Protein AF-A0A2M7DWK9-F1 (afdb_monomer_lite)

Sequence (84 aa):
IMLGIGRVIGETMAVMMITGNAAVIPHSFLQPVRTLTATIAAEMGESIRGSNHYYALFAVGIILFIITFIINFIADVFLHRIKK

Secondary structure (DSSP, 8-state):
-HHHHHHHHHHHHHHHHHHBT--S--SSTTS-B--HHHHHHHHTTTSPTTSHHHHHHHHHHHHHHHHHHHHHHHHHHHHHHHT-

Structure (mmCIF, N/CA/C/O backbone):
data_AF-A0A2M7DWK9-F1
#
_entry.id   AF-A0A2M7DWK9-F1
#
loop_
_atom_site.group_PDB
_atom_site.id
_atom_site.type_symbol
_atom_site.label_atom_id
_atom_site.label_alt_id
_atom_site.label_comp_id
_atom_site.label_asym_id
_atom_site.label_entity_id
_atom_site.label_seq_id
_atom_site.pdbx_PDB_ins_code
_atom_site.Cartn_x
_atom_site.Cartn_y
_atom_site.Cartn_z
_atom_site.occupancy
_atom_site.B_iso_or_equiv
_atom_site.auth_seq_id
_atom_site.auth_comp_id
_atom_site.auth_asym_id
_atom_site.auth_atom_id
_atom_site.pdbx_PDB_model_num
ATOM 1 N N . ILE A 1 1 ? -10.648 15.770 13.283 1.00 57.38 1 ILE A N 1
ATOM 2 C CA . ILE A 1 1 ? -10.778 14.903 12.083 1.00 57.38 1 ILE A CA 1
ATOM 3 C C . ILE A 1 1 ? -9.548 15.036 11.173 1.00 57.38 1 ILE A C 1
ATOM 5 O O . ILE A 1 1 ? -8.895 14.028 10.948 1.00 57.38 1 ILE A O 1
ATOM 9 N N . MET A 1 2 ? -9.128 16.248 10.770 1.00 55.56 2 MET A N 1
ATOM 10 C CA . MET A 1 2 ? -7.895 16.438 9.971 1.00 55.56 2 MET A CA 1
ATOM 11 C C . MET A 1 2 ? -6.591 15.952 10.641 1.00 55.56 2 MET A C 1
ATOM 13 O O . MET A 1 2 ? -5.774 15.327 9.974 1.00 55.56 2 MET A O 1
ATOM 17 N N . LEU A 1 3 ? -6.414 16.150 11.956 1.00 63.75 3 LEU A N 1
ATOM 18 C CA . LEU A 1 3 ? -5.214 15.679 12.678 1.00 63.75 3 LEU A CA 1
ATOM 19 C C . LEU A 1 3 ? -5.073 14.144 12.732 1.00 63.75 3 LEU A C 1
ATOM 21 O O . LEU A 1 3 ? -3.959 13.632 12.727 1.00 63.75 3 LEU A O 1
ATOM 25 N N . GLY A 1 4 ? -6.186 13.401 12.756 1.00 64.88 4 GLY A N 1
ATOM 26 C CA . GLY A 1 4 ? -6.159 11.933 12.774 1.00 64.88 4 GLY A CA 1
ATOM 27 C C . GLY A 1 4 ? -5.787 11.337 11.415 1.00 64.88 4 GLY A C 1
ATOM 28 O O . GLY A 1 4 ? -4.978 10.417 11.348 1.00 64.88 4 GLY A O 1
ATOM 29 N N . ILE A 1 5 ? -6.312 11.918 10.329 1.00 62.69 5 ILE A N 1
ATOM 30 C CA . ILE A 1 5 ? -6.006 11.500 8.952 1.00 62.69 5 ILE A CA 1
ATOM 31 C C . ILE A 1 5 ? -4.519 11.717 8.642 1.00 62.69 5 ILE A C 1
ATOM 33 O O . ILE A 1 5 ? -3.869 10.817 8.119 1.00 62.69 5 ILE A O 1
ATOM 37 N N . GLY A 1 6 ? -3.951 12.861 9.041 1.00 58.28 6 GLY A N 1
ATOM 38 C CA . GLY A 1 6 ? -2.521 13.138 8.861 1.00 58.28 6 GLY A CA 1
ATOM 39 C C . GLY A 1 6 ? -1.603 12.145 9.584 1.00 58.28 6 GLY A C 1
ATOM 40 O O . GLY A 1 6 ? -0.568 11.772 9.040 1.00 58.28 6 GLY A O 1
ATOM 41 N N . ARG A 1 7 ? -1.994 11.650 10.768 1.00 72.12 7 ARG A N 1
ATOM 42 C CA . ARG A 1 7 ? -1.231 10.628 11.505 1.00 72.12 7 ARG A CA 1
ATOM 43 C C . ARG A 1 7 ? -1.269 9.266 10.809 1.00 72.12 7 ARG A C 1
ATOM 45 O O . ARG A 1 7 ? -0.227 8.638 10.677 1.00 72.12 7 ARG A O 1
ATOM 52 N N . VAL A 1 8 ? -2.438 8.846 10.322 1.00 57.53 8 VAL A N 1
ATOM 53 C CA . VAL A 1 8 ? -2.599 7.581 9.578 1.00 57.53 8 VAL A CA 1
ATOM 54 C C . VAL A 1 8 ? -1.825 7.614 8.251 1.00 57.53 8 VAL A C 1
ATOM 56 O O . VAL A 1 8 ? -1.190 6.628 7.872 1.00 57.53 8 VAL A O 1
ATOM 59 N N . ILE A 1 9 ? -1.810 8.763 7.564 1.00 60.75 9 ILE A N 1
ATOM 60 C CA . ILE A 1 9 ? -0.995 8.971 6.355 1.00 60.75 9 ILE A CA 1
ATOM 61 C C . ILE A 1 9 ? 0.504 8.968 6.696 1.00 60.75 9 ILE A C 1
ATOM 63 O O . ILE A 1 9 ? 1.294 8.340 5.997 1.00 60.75 9 ILE A O 1
ATOM 67 N N . GLY A 1 10 ? 0.904 9.625 7.788 1.00 53.66 10 GLY A N 1
ATOM 68 C CA . GLY A 1 10 ? 2.294 9.638 8.249 1.00 53.66 10 GLY A CA 1
ATOM 69 C C . GLY A 1 10 ? 2.812 8.246 8.617 1.00 53.66 10 GLY A C 1
ATOM 70 O O . GLY A 1 10 ? 3.934 7.901 8.265 1.00 53.66 10 GLY A O 1
ATOM 71 N N . GLU A 1 11 ? 1.984 7.418 9.255 1.00 70.50 11 GLU A N 1
ATOM 72 C CA . GLU A 1 11 ? 2.325 6.040 9.625 1.00 70.50 11 GLU A CA 1
ATOM 73 C C . GLU A 1 11 ? 2.450 5.132 8.386 1.00 70.50 11 GLU A C 1
ATOM 75 O O . GLU A 1 11 ? 3.390 4.347 8.284 1.00 70.50 11 GLU A O 1
ATOM 80 N N . THR A 1 12 ? 1.588 5.307 7.376 1.00 68.38 12 THR A N 1
ATOM 81 C CA . THR A 1 12 ? 1.671 4.565 6.100 1.00 68.38 12 THR A CA 1
ATOM 82 C C . THR A 1 12 ? 2.818 5.026 5.191 1.00 68.38 12 THR A C 1
ATOM 84 O O . THR A 1 12 ? 3.448 4.194 4.535 1.00 68.38 12 THR A O 1
ATOM 87 N N . MET A 1 13 ? 3.161 6.320 5.178 1.00 62.38 13 MET A N 1
ATOM 88 C CA . MET A 1 13 ? 4.357 6.826 4.488 1.00 62.38 13 MET A CA 1
ATOM 89 C C . MET A 1 13 ? 5.653 6.423 5.198 1.00 62.38 13 MET A C 1
ATOM 91 O O . MET A 1 13 ? 6.629 6.091 4.523 1.00 62.38 13 MET A O 1
ATOM 95 N N . ALA A 1 14 ? 5.660 6.376 6.535 1.00 61.47 14 ALA A N 1
ATOM 96 C CA . ALA A 1 14 ? 6.806 5.896 7.301 1.00 61.47 14 ALA A CA 1
ATOM 97 C C . ALA A 1 14 ? 7.170 4.462 6.897 1.00 61.47 14 ALA A C 1
ATOM 99 O O . ALA A 1 14 ? 8.334 4.187 6.628 1.00 61.47 14 ALA A O 1
ATOM 100 N N . VAL A 1 15 ? 6.185 3.571 6.735 1.00 65.81 15 VAL A N 1
ATOM 101 C CA . VAL A 1 15 ? 6.432 2.190 6.282 1.00 65.81 15 VAL A CA 1
ATOM 102 C C . VAL A 1 15 ? 7.133 2.149 4.917 1.00 65.81 15 VAL A C 1
ATOM 104 O O . VAL A 1 15 ? 8.068 1.368 4.738 1.00 65.81 15 VAL A O 1
ATOM 107 N N . MET A 1 16 ? 6.761 3.008 3.960 1.00 62.69 16 MET A N 1
ATOM 108 C CA . MET A 1 16 ? 7.463 3.081 2.667 1.00 62.69 16 MET A CA 1
ATOM 109 C C . MET A 1 16 ? 8.900 3.600 2.802 1.00 62.69 16 MET A C 1
ATOM 111 O O . MET A 1 16 ? 9.801 3.069 2.158 1.00 62.69 16 MET A O 1
ATOM 115 N N . MET A 1 17 ? 9.133 4.600 3.655 1.00 63.72 17 MET A N 1
ATOM 116 C CA . MET A 1 17 ? 10.476 5.148 3.878 1.00 63.72 17 MET A CA 1
ATOM 117 C C . MET A 1 17 ? 11.404 4.157 4.595 1.00 63.72 17 MET A C 1
ATOM 119 O O . MET A 1 17 ? 12.584 4.088 4.266 1.00 63.72 17 MET A O 1
ATOM 123 N N . ILE A 1 18 ? 10.879 3.363 5.534 1.00 64.06 18 ILE A N 1
ATOM 124 C CA . ILE A 1 18 ? 11.656 2.371 6.298 1.00 64.06 18 ILE A CA 1
ATOM 125 C C . ILE A 1 18 ? 11.987 1.143 5.440 1.00 64.06 18 ILE A C 1
ATOM 127 O O . ILE A 1 18 ? 13.056 0.556 5.574 1.00 64.06 18 ILE A O 1
ATOM 131 N N . THR A 1 19 ? 11.080 0.746 4.545 1.00 63.94 19 THR A N 1
ATOM 132 C CA . THR A 1 19 ? 11.268 -0.442 3.694 1.00 63.94 19 THR A CA 1
ATOM 133 C C . THR A 1 19 ? 12.274 -0.210 2.556 1.00 63.94 19 THR A C 1
ATOM 135 O O . THR A 1 19 ? 12.833 -1.169 2.026 1.00 63.94 19 THR A O 1
ATOM 138 N N . GLY A 1 20 ? 12.578 1.051 2.223 1.00 62.84 20 GLY A N 1
ATOM 139 C CA . GLY A 1 20 ? 13.670 1.438 1.321 1.00 62.84 20 GLY A CA 1
ATOM 140 C C . GLY A 1 20 ? 13.364 1.309 -0.176 1.00 62.84 20 GLY A C 1
ATOM 141 O O . GLY A 1 20 ? 14.123 1.833 -0.985 1.00 62.84 20 GLY A O 1
ATOM 142 N N . ASN A 1 21 ? 12.246 0.672 -0.558 1.00 65.06 21 ASN A N 1
ATOM 143 C CA . ASN A 1 21 ? 11.792 0.515 -1.952 1.00 65.06 21 ASN A CA 1
ATOM 144 C C . ASN A 1 21 ? 12.778 -0.260 -2.863 1.00 65.06 21 ASN A C 1
ATOM 146 O O . ASN A 1 21 ? 12.857 -0.012 -4.065 1.00 65.06 21 ASN A O 1
ATOM 150 N N . ALA A 1 22 ? 13.528 -1.222 -2.319 1.00 59.28 22 ALA A N 1
ATOM 151 C CA . ALA A 1 22 ? 14.421 -2.063 -3.118 1.00 59.28 22 ALA A CA 1
ATOM 152 C C . ALA A 1 22 ? 13.634 -3.200 -3.787 1.00 59.28 22 ALA A C 1
ATOM 154 O O . ALA A 1 22 ? 13.091 -4.048 -3.084 1.00 59.28 22 ALA A O 1
ATOM 155 N N . ALA A 1 23 ? 13.586 -3.238 -5.127 1.00 59.53 23 ALA A N 1
ATOM 156 C CA . ALA A 1 23 ? 12.917 -4.274 -5.932 1.00 59.53 23 ALA A CA 1
ATOM 157 C C . ALA A 1 23 ? 13.650 -5.634 -5.892 1.00 59.53 23 ALA A C 1
ATOM 159 O O . ALA A 1 23 ? 13.978 -6.221 -6.918 1.00 59.53 23 ALA A O 1
ATOM 160 N N . VAL A 1 24 ? 13.944 -6.115 -4.688 1.00 59.09 24 VAL A N 1
ATOM 161 C CA . VAL A 1 24 ? 14.633 -7.373 -4.412 1.00 59.09 24 VAL A CA 1
ATOM 162 C C . VAL A 1 24 ? 13.662 -8.261 -3.645 1.00 59.09 24 VAL A C 1
ATOM 164 O O . VAL A 1 24 ? 12.992 -7.788 -2.730 1.00 59.09 24 VAL A O 1
ATOM 167 N N . ILE A 1 25 ? 13.568 -9.540 -4.015 1.00 61.66 25 ILE A N 1
ATOM 168 C CA . ILE A 1 25 ? 12.817 -10.530 -3.235 1.00 61.66 25 ILE A CA 1
ATOM 169 C C . ILE A 1 25 ? 13.627 -10.780 -1.953 1.00 61.66 25 ILE A C 1
ATOM 171 O O . ILE A 1 25 ? 14.730 -11.324 -2.044 1.00 61.66 25 ILE A O 1
ATOM 175 N N . PRO A 1 26 ? 13.153 -10.350 -0.770 1.00 58.06 26 PRO A N 1
ATOM 176 C CA . PRO A 1 26 ? 13.912 -10.517 0.459 1.00 58.06 26 PRO A CA 1
ATOM 177 C C . PRO A 1 26 ? 13.941 -12.004 0.828 1.00 58.06 26 PRO A C 1
ATOM 179 O O . PRO A 1 26 ? 12.905 -12.639 1.006 1.00 58.06 26 PRO A O 1
ATOM 182 N N . HIS A 1 27 ? 15.139 -12.564 0.959 1.00 65.62 27 HIS A N 1
ATOM 183 C CA . HIS A 1 27 ? 15.367 -13.927 1.444 1.00 65.62 27 HIS A CA 1
ATOM 184 C C . HIS A 1 27 ? 15.651 -13.960 2.959 1.00 65.62 27 HIS A C 1
ATOM 186 O O . HIS A 1 27 ? 15.810 -15.034 3.535 1.00 65.62 27 HIS A O 1
ATOM 192 N N . SER A 1 28 ? 15.717 -12.793 3.614 1.00 68.06 28 SER A N 1
ATOM 193 C CA . SER A 1 28 ? 15.961 -12.635 5.053 1.00 68.06 28 SER A CA 1
ATOM 194 C C . SER A 1 28 ? 15.223 -11.415 5.627 1.00 68.06 28 SER A C 1
ATOM 196 O O . SER A 1 28 ? 14.985 -10.439 4.917 1.00 68.06 28 SER A O 1
ATOM 198 N N . PHE A 1 29 ? 14.893 -11.447 6.925 1.00 61.41 29 PHE A N 1
ATOM 199 C CA . PHE A 1 29 ? 14.120 -10.413 7.638 1.00 61.41 29 PHE A CA 1
ATOM 200 C C . PHE A 1 29 ? 14.786 -9.026 7.697 1.00 61.41 29 PHE A C 1
ATOM 202 O O . PHE A 1 29 ? 14.103 -8.039 7.950 1.00 61.41 29 PHE A O 1
ATOM 209 N N . LEU A 1 30 ? 16.105 -8.943 7.491 1.00 68.38 30 LEU A N 1
ATOM 210 C CA . LEU A 1 30 ? 16.873 -7.689 7.537 1.00 68.38 30 LEU A CA 1
ATOM 211 C C . LEU A 1 30 ? 17.112 -7.066 6.153 1.00 68.38 30 LEU A C 1
ATOM 213 O O . LEU A 1 30 ? 17.828 -6.072 6.046 1.00 68.38 30 LEU A O 1
ATOM 217 N N . GLN A 1 31 ? 16.569 -7.654 5.083 1.00 63.53 31 GLN A N 1
ATOM 218 C CA . GLN A 1 31 ? 16.741 -7.115 3.737 1.00 63.53 31 GLN A CA 1
ATOM 219 C C . GLN A 1 31 ? 15.682 -6.052 3.427 1.00 63.53 31 GLN A C 1
ATOM 221 O O . GLN A 1 31 ? 14.531 -6.198 3.841 1.00 63.53 31 GLN A O 1
ATOM 226 N N . PRO A 1 32 ? 16.053 -4.988 2.695 1.00 63.97 32 PRO A N 1
ATOM 227 C CA . PRO A 1 32 ? 15.101 -3.979 2.260 1.00 63.97 32 PRO A CA 1
ATOM 228 C C . PRO A 1 32 ? 14.033 -4.626 1.377 1.00 63.97 32 PRO A C 1
ATOM 230 O O . PRO A 1 32 ? 14.323 -5.500 0.558 1.00 63.97 32 PRO A O 1
ATOM 233 N N . VAL A 1 33 ? 12.788 -4.203 1.572 1.00 66.88 33 VAL A N 1
ATOM 234 C CA . VAL A 1 33 ? 11.610 -4.805 0.946 1.00 66.88 33 VAL A CA 1
ATOM 235 C C . VAL A 1 33 ? 10.944 -3.753 0.077 1.00 66.88 33 VAL A C 1
ATOM 237 O O . VAL A 1 33 ? 10.836 -2.589 0.455 1.00 66.88 33 VAL A O 1
ATOM 240 N N . ARG A 1 34 ? 10.437 -4.1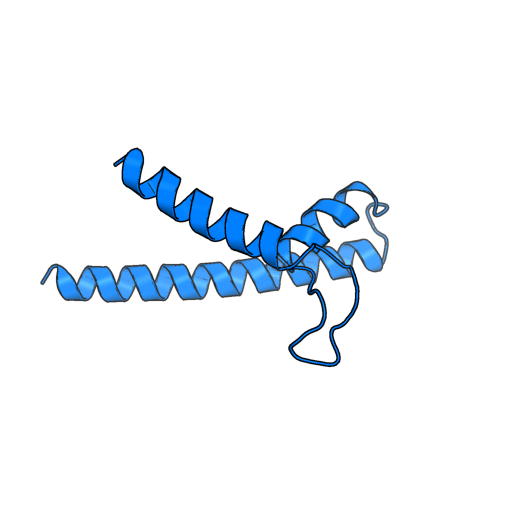41 -1.089 1.00 70.81 34 ARG A N 1
ATOM 241 C CA . ARG A 1 34 ? 9.553 -3.268 -1.857 1.00 70.81 34 ARG A CA 1
ATOM 242 C C . ARG A 1 34 ? 8.107 -3.559 -1.522 1.00 70.81 34 ARG A C 1
ATOM 244 O O . ARG A 1 34 ? 7.656 -4.695 -1.643 1.00 70.81 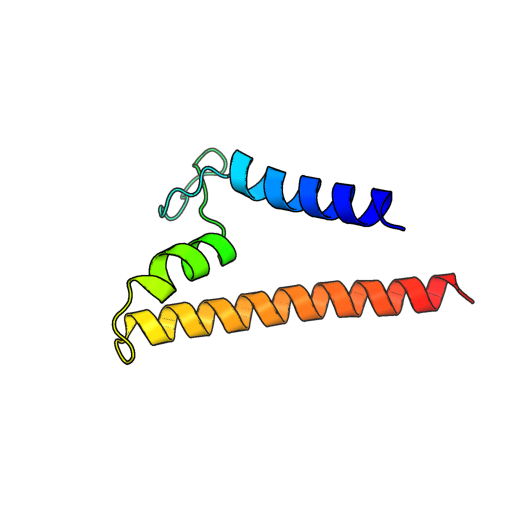34 ARG A O 1
ATOM 251 N N . THR A 1 35 ? 7.360 -2.531 -1.131 1.00 74.38 35 THR A N 1
ATOM 252 C CA . THR A 1 35 ? 5.916 -2.691 -0.954 1.00 74.38 35 THR A CA 1
ATOM 253 C C . THR A 1 35 ? 5.256 -2.946 -2.310 1.00 74.38 35 THR A C 1
ATOM 255 O O . THR A 1 35 ? 5.700 -2.450 -3.352 1.00 74.38 35 THR A O 1
ATOM 258 N N . LEU A 1 36 ? 4.168 -3.719 -2.309 1.00 71.44 36 LEU A N 1
ATOM 259 C CA . LEU A 1 36 ? 3.398 -3.990 -3.526 1.00 71.44 36 LEU A CA 1
ATOM 260 C C . LEU A 1 36 ? 2.889 -2.681 -4.157 1.00 71.44 36 LEU A C 1
ATOM 262 O O . LEU A 1 36 ? 2.975 -2.510 -5.368 1.00 71.44 36 LEU A O 1
ATOM 266 N N . THR A 1 37 ? 2.471 -1.709 -3.338 1.00 74.88 37 THR A N 1
ATOM 267 C CA . THR A 1 37 ? 2.055 -0.371 -3.788 1.00 74.88 37 THR A CA 1
ATOM 268 C C . THR A 1 37 ? 3.182 0.390 -4.488 1.00 74.88 37 THR A C 1
ATOM 270 O O . THR A 1 37 ? 2.951 0.982 -5.540 1.00 74.88 37 THR A O 1
ATOM 273 N N . ALA A 1 38 ? 4.408 0.348 -3.952 1.00 72.25 38 ALA A N 1
ATOM 274 C CA . ALA A 1 38 ? 5.566 0.988 -4.577 1.00 72.25 38 ALA A CA 1
ATOM 275 C C . ALA A 1 38 ? 5.992 0.280 -5.874 1.00 72.25 38 ALA A C 1
ATOM 277 O O . ALA A 1 38 ? 6.451 0.933 -6.811 1.00 72.25 38 ALA A O 1
ATOM 278 N N . THR A 1 39 ? 5.785 -1.039 -5.959 1.00 75.31 39 THR A N 1
ATOM 279 C CA . THR A 1 39 ? 5.993 -1.810 -7.194 1.00 75.31 39 THR A CA 1
ATOM 280 C C . THR A 1 39 ? 5.044 -1.378 -8.299 1.00 75.31 39 THR A C 1
ATOM 282 O O . THR A 1 39 ? 5.490 -1.021 -9.386 1.00 75.31 39 THR A O 1
ATOM 285 N N . ILE A 1 40 ? 3.749 -1.309 -7.990 1.00 77.50 40 ILE A N 1
ATOM 286 C CA . ILE A 1 40 ? 2.719 -0.831 -8.915 1.00 77.50 40 ILE A CA 1
ATOM 287 C C . ILE A 1 40 ? 3.019 0.609 -9.353 1.00 77.50 40 ILE A C 1
ATOM 289 O O . ILE A 1 40 ? 3.024 0.889 -10.547 1.00 77.50 40 ILE A O 1
ATOM 293 N N . ALA A 1 41 ? 3.308 1.514 -8.413 1.00 76.31 41 ALA A N 1
ATOM 294 C CA . ALA A 1 41 ? 3.515 2.930 -8.713 1.00 76.31 41 ALA A CA 1
ATOM 295 C C . ALA A 1 41 ? 4.741 3.195 -9.602 1.00 76.31 41 ALA A C 1
ATOM 297 O O . ALA A 1 41 ? 4.661 4.043 -10.488 1.00 76.31 41 ALA A O 1
ATOM 298 N N . ALA A 1 42 ? 5.855 2.486 -9.386 1.00 74.56 42 ALA A N 1
ATOM 299 C CA . ALA A 1 42 ? 7.055 2.697 -10.195 1.00 74.56 42 ALA A CA 1
ATOM 300 C C . ALA A 1 42 ? 6.986 1.967 -11.545 1.00 74.56 42 ALA A C 1
ATOM 302 O O . ALA A 1 42 ? 7.359 2.544 -12.558 1.00 74.56 42 ALA A O 1
ATOM 303 N N . GLU A 1 43 ? 6.483 0.728 -11.587 1.00 76.81 43 GLU A N 1
ATOM 304 C CA . GLU A 1 43 ? 6.560 -0.081 -12.811 1.00 76.81 43 GLU A CA 1
ATOM 305 C C . GLU A 1 43 ? 5.320 0.004 -13.703 1.00 76.81 43 GLU A C 1
ATOM 307 O O . GLU A 1 43 ? 5.451 -0.182 -14.910 1.00 76.81 43 GLU A O 1
ATOM 312 N N . MET A 1 44 ? 4.121 0.335 -13.193 1.00 76.38 44 MET A N 1
ATOM 313 C CA . MET A 1 44 ? 2.959 0.495 -14.088 1.00 76.38 44 MET A CA 1
ATOM 314 C C . MET A 1 44 ? 3.147 1.651 -15.072 1.00 76.38 44 MET A C 1
ATOM 316 O O . MET A 1 44 ? 2.644 1.567 -16.191 1.00 76.38 44 MET A O 1
ATOM 320 N N . GLY A 1 45 ? 3.851 2.714 -14.669 1.00 71.50 45 GLY A N 1
ATOM 321 C CA . GLY A 1 45 ? 4.147 3.860 -15.533 1.00 71.50 45 GLY A CA 1
ATOM 322 C C . GLY A 1 45 ? 5.190 3.562 -16.614 1.00 71.50 45 GLY A C 1
ATOM 323 O O . GLY A 1 45 ? 5.135 4.161 -17.684 1.00 71.50 45 GLY A O 1
ATOM 324 N N . GLU A 1 46 ? 6.103 2.626 -16.349 1.00 69.38 46 GLU A N 1
ATOM 325 C CA . GLU A 1 46 ? 7.194 2.238 -17.254 1.00 69.38 46 GLU A CA 1
ATOM 326 C C . GLU A 1 46 ? 6.833 1.022 -18.132 1.00 69.38 46 GLU A C 1
ATOM 328 O O . GLU A 1 46 ? 7.356 0.853 -19.233 1.0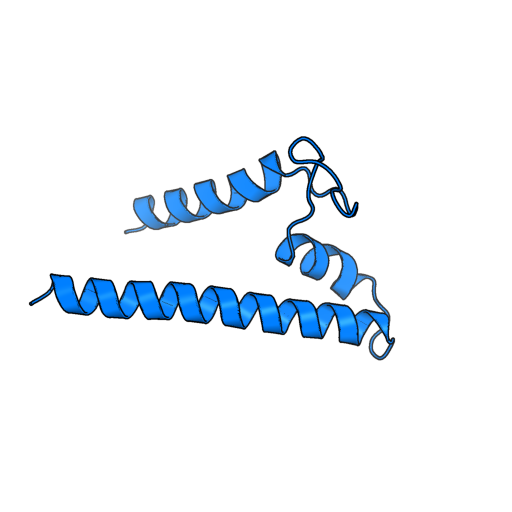0 69.38 46 GLU A O 1
ATOM 333 N N . SER A 1 47 ? 5.896 0.180 -17.685 1.00 70.88 47 SER A N 1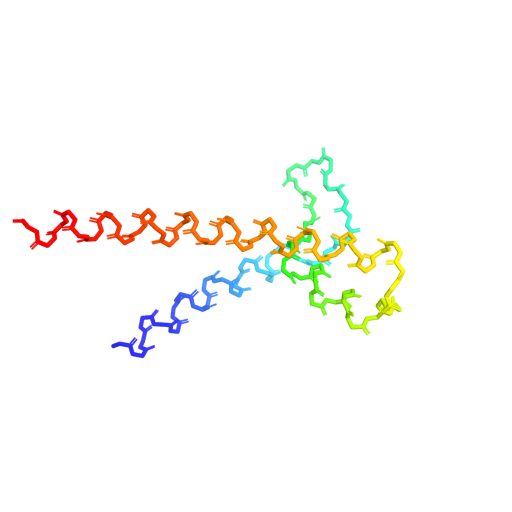
ATOM 334 C CA . SER A 1 47 ? 5.468 -1.011 -18.422 1.00 70.88 47 SER A CA 1
ATOM 335 C C . SER A 1 47 ? 4.649 -0.673 -19.676 1.00 70.88 47 SER A C 1
ATOM 337 O O . SER A 1 47 ? 3.673 0.082 -19.641 1.00 70.88 47 SER A O 1
ATOM 339 N N . ILE A 1 48 ? 5.008 -1.289 -20.807 1.00 68.00 48 ILE A N 1
ATOM 340 C CA . ILE A 1 48 ? 4.256 -1.162 -22.060 1.00 68.00 48 ILE A CA 1
ATOM 341 C C . ILE A 1 48 ? 2.877 -1.804 -21.866 1.00 68.00 48 ILE A C 1
ATOM 343 O O . ILE A 1 48 ? 2.772 -2.982 -21.494 1.00 68.00 48 ILE A O 1
ATOM 347 N N . ARG A 1 49 ? 1.815 -1.032 -22.130 1.00 63.12 49 ARG A N 1
ATOM 348 C CA . ARG A 1 49 ? 0.421 -1.491 -22.035 1.00 63.12 49 ARG A CA 1
ATOM 349 C C . ARG A 1 49 ? 0.216 -2.732 -22.911 1.00 63.12 49 ARG A C 1
ATOM 351 O O . ARG A 1 49 ? 0.458 -2.680 -24.112 1.00 63.12 49 ARG A O 1
ATOM 358 N N . GLY A 1 50 ? -0.228 -3.834 -22.301 1.00 66.62 50 GLY A N 1
ATOM 359 C CA . GLY A 1 50 ? -0.465 -5.117 -22.981 1.00 66.62 50 GLY A CA 1
ATOM 360 C C . GLY A 1 50 ? 0.697 -6.119 -22.932 1.00 66.62 50 GLY A C 1
ATOM 361 O O . GLY A 1 50 ? 0.564 -7.219 -23.459 1.00 66.62 50 GLY A O 1
ATOM 362 N N . SER A 1 51 ? 1.821 -5.785 -22.288 1.00 75.81 51 SER A N 1
ATOM 363 C CA . SER A 1 51 ? 2.892 -6.754 -22.012 1.00 75.81 51 SER A CA 1
ATOM 364 C C . SER A 1 51 ? 2.508 -7.731 -20.890 1.00 75.81 51 SER A C 1
ATOM 366 O O . SER A 1 51 ? 1.697 -7.415 -20.020 1.00 75.81 51 SER A O 1
ATOM 368 N N . ASN A 1 52 ? 3.127 -8.918 -20.856 1.00 74.94 52 ASN A N 1
ATOM 369 C CA . ASN A 1 52 ? 2.891 -9.899 -19.785 1.00 74.94 52 ASN A CA 1
ATOM 370 C C . ASN A 1 52 ? 3.215 -9.321 -18.387 1.00 74.94 52 ASN A C 1
ATOM 372 O O . ASN A 1 52 ? 2.561 -9.648 -17.399 1.00 74.94 52 ASN A O 1
ATOM 376 N N . HIS A 1 53 ? 4.177 -8.393 -18.327 1.00 77.50 53 HIS A N 1
ATOM 377 C CA . HIS A 1 53 ? 4.550 -7.658 -17.117 1.00 77.50 53 HIS A CA 1
ATOM 378 C C . HIS A 1 53 ? 3.441 -6.717 -16.624 1.00 77.50 53 HIS A C 1
ATOM 380 O O . HIS A 1 53 ? 3.161 -6.653 -15.431 1.00 77.50 53 HIS A O 1
ATOM 386 N N . TYR A 1 54 ? 2.736 -6.052 -17.544 1.00 78.88 54 TYR A N 1
ATOM 387 C CA . TYR A 1 54 ? 1.583 -5.209 -17.214 1.00 78.88 54 TYR A CA 1
ATOM 388 C C . TYR A 1 54 ? 0.459 -6.015 -16.543 1.00 78.88 54 TYR A C 1
ATOM 390 O O . TYR A 1 54 ? -0.104 -5.580 -15.538 1.00 78.88 54 TYR A O 1
ATOM 398 N N . TYR A 1 55 ? 0.161 -7.218 -17.050 1.00 80.06 55 TYR A N 1
ATOM 399 C CA . TYR A 1 55 ? -0.834 -8.104 -16.435 1.00 80.06 55 TYR A CA 1
ATOM 400 C C . TYR A 1 55 ? -0.396 -8.616 -15.057 1.00 80.06 55 TYR A C 1
ATOM 402 O O . TYR A 1 55 ? -1.230 -8.714 -14.157 1.00 80.06 55 TYR A O 1
ATOM 410 N N . ALA A 1 56 ? 0.899 -8.882 -14.859 1.00 81.88 56 ALA A N 1
ATOM 411 C CA . ALA A 1 56 ? 1.439 -9.251 -13.551 1.00 81.88 56 ALA A CA 1
ATOM 412 C C . ALA A 1 56 ? 1.284 -8.110 -12.526 1.00 81.88 56 ALA A C 1
ATOM 414 O O . ALA A 1 56 ? 0.780 -8.338 -11.426 1.00 81.88 56 ALA A O 1
ATOM 415 N N . LEU A 1 57 ? 1.625 -6.871 -12.900 1.00 81.75 57 LEU A N 1
ATOM 416 C CA . LEU A 1 57 ? 1.431 -5.687 -12.049 1.00 81.75 57 LEU A CA 1
ATOM 417 C C . LEU A 1 57 ? -0.048 -5.450 -11.725 1.00 81.75 57 LEU A C 1
ATOM 419 O O . LEU A 1 57 ? -0.394 -5.112 -10.592 1.00 81.75 57 LEU A O 1
ATOM 423 N N . PHE A 1 58 ? -0.934 -5.679 -12.695 1.00 82.81 58 PHE A N 1
ATOM 424 C CA . PHE A 1 58 ? -2.374 -5.568 -12.489 1.00 82.81 58 PHE A CA 1
ATOM 425 C C . PHE A 1 58 ? -2.905 -6.628 -11.511 1.00 82.81 58 PHE A C 1
ATOM 427 O O . PHE A 1 58 ? -3.673 -6.300 -10.606 1.00 82.81 58 PHE A O 1
ATOM 434 N N . ALA A 1 59 ? -2.450 -7.880 -11.627 1.00 84.19 59 ALA A N 1
ATOM 435 C CA . ALA A 1 59 ? -2.795 -8.947 -10.687 1.00 84.19 59 ALA A CA 1
ATOM 436 C C . ALA A 1 59 ? -2.329 -8.624 -9.256 1.00 84.19 59 ALA A C 1
ATOM 438 O O . ALA A 1 59 ? -3.086 -8.804 -8.302 1.00 84.19 59 ALA A O 1
ATOM 439 N N . VAL A 1 60 ? -1.121 -8.069 -9.104 1.00 84.38 60 VAL A N 1
ATOM 440 C CA . VAL A 1 60 ? -0.615 -7.585 -7.809 1.00 84.38 60 VAL A CA 1
ATOM 441 C C . VAL A 1 60 ? -1.498 -6.464 -7.247 1.00 84.38 60 VAL A C 1
ATOM 443 O O . VAL A 1 60 ? -1.795 -6.457 -6.051 1.00 84.38 60 VAL A O 1
ATOM 446 N N . GLY A 1 61 ? -1.987 -5.557 -8.098 1.00 82.44 61 GLY A N 1
ATOM 447 C CA . GLY A 1 61 ? -2.950 -4.521 -7.715 1.00 82.44 61 GLY A CA 1
ATOM 448 C C . GLY A 1 61 ? -4.277 -5.077 -7.200 1.00 82.44 61 GLY A C 1
ATOM 449 O O . GLY A 1 61 ? -4.788 -4.597 -6.188 1.00 82.44 61 GLY A O 1
ATOM 450 N N . ILE A 1 62 ? -4.805 -6.128 -7.831 1.00 87.31 62 ILE A N 1
ATOM 451 C CA . ILE A 1 62 ? -6.018 -6.815 -7.361 1.00 87.31 62 ILE A CA 1
ATOM 452 C C . ILE A 1 62 ? -5.789 -7.454 -5.988 1.00 87.31 62 ILE A C 1
ATOM 454 O O . ILE A 1 62 ? -6.633 -7.321 -5.103 1.00 87.31 62 ILE A O 1
ATOM 458 N N . ILE A 1 63 ? -4.647 -8.114 -5.779 1.00 86.44 63 ILE A N 1
ATOM 459 C CA . ILE A 1 63 ? -4.306 -8.716 -4.481 1.00 86.44 63 ILE A CA 1
ATOM 460 C C . ILE A 1 63 ? -4.253 -7.638 -3.395 1.00 86.44 63 ILE A C 1
ATOM 462 O O . ILE A 1 63 ? -4.846 -7.805 -2.328 1.00 86.44 63 ILE A O 1
ATOM 466 N N . LEU A 1 64 ? -3.589 -6.513 -3.677 1.00 84.25 64 LEU A N 1
ATOM 467 C CA . LEU A 1 64 ? -3.517 -5.388 -2.749 1.00 84.25 64 LEU A CA 1
ATOM 468 C C . LEU A 1 64 ? -4.915 -4.854 -2.414 1.00 84.25 64 LEU A C 1
ATOM 470 O O . LEU A 1 64 ? -5.230 -4.653 -1.243 1.00 84.25 64 LEU A O 1
ATOM 474 N N . PHE A 1 65 ? -5.771 -4.691 -3.426 1.00 85.25 65 PHE A N 1
ATOM 475 C CA . PHE A 1 65 ? -7.154 -4.265 -3.240 1.00 85.25 65 PHE A CA 1
ATOM 476 C C . PHE A 1 65 ? -7.934 -5.226 -2.338 1.00 85.25 65 PHE A C 1
ATOM 478 O O . PHE A 1 65 ? -8.609 -4.768 -1.422 1.00 85.25 65 PHE A O 1
ATOM 485 N N . ILE A 1 66 ? -7.805 -6.542 -2.533 1.00 89.94 66 ILE A N 1
ATOM 486 C CA . ILE A 1 66 ? -8.465 -7.548 -1.687 1.00 89.94 66 ILE A CA 1
ATOM 487 C C . ILE A 1 66 ? -7.976 -7.446 -0.239 1.00 89.94 66 ILE A C 1
ATOM 489 O O . ILE A 1 66 ? -8.793 -7.460 0.679 1.00 89.94 66 ILE A O 1
ATOM 493 N N . ILE A 1 67 ? -6.668 -7.294 -0.015 1.00 87.12 67 ILE A N 1
ATOM 494 C CA . ILE A 1 67 ? -6.105 -7.135 1.335 1.00 87.12 67 ILE A CA 1
ATOM 495 C C . ILE A 1 67 ? -6.671 -5.876 1.998 1.00 87.12 67 ILE A C 1
ATOM 497 O O . ILE A 1 67 ? -7.170 -5.935 3.122 1.00 87.12 67 ILE A O 1
ATOM 501 N N . THR A 1 68 ? -6.643 -4.739 1.299 1.00 82.88 68 THR A N 1
ATOM 502 C CA . THR A 1 68 ? -7.199 -3.481 1.806 1.00 82.88 68 THR A CA 1
ATOM 503 C C . THR A 1 68 ? -8.700 -3.592 2.053 1.00 82.88 68 THR A C 1
ATOM 505 O O . THR A 1 68 ? -9.182 -3.092 3.067 1.00 82.88 68 THR A O 1
ATOM 508 N N . PHE A 1 69 ? -9.439 -4.267 1.175 1.00 85.94 69 PHE A N 1
ATOM 509 C CA . PHE A 1 69 ? -10.866 -4.509 1.335 1.00 85.94 69 PHE A CA 1
ATOM 510 C C . PHE A 1 69 ? -11.151 -5.349 2.579 1.00 85.94 69 PHE A C 1
ATOM 512 O O . PHE A 1 69 ? -11.985 -4.953 3.381 1.00 85.94 69 PHE A O 1
ATOM 519 N N . ILE A 1 70 ? -10.423 -6.449 2.796 1.00 89.56 70 ILE A N 1
ATOM 520 C CA . ILE A 1 70 ? -10.574 -7.300 3.985 1.00 89.56 70 ILE A CA 1
ATOM 521 C C . ILE A 1 70 ? -10.266 -6.509 5.258 1.00 89.56 70 ILE A C 1
ATOM 523 O O . ILE A 1 70 ? -11.041 -6.564 6.207 1.00 89.56 70 ILE A O 1
ATOM 527 N N . ILE A 1 71 ? -9.173 -5.741 5.282 1.00 86.50 71 ILE A N 1
ATOM 528 C CA . ILE A 1 71 ? -8.809 -4.924 6.448 1.00 86.50 71 ILE A CA 1
ATOM 529 C C . ILE A 1 71 ? -9.894 -3.882 6.735 1.00 86.50 71 ILE A C 1
ATOM 531 O O . ILE A 1 71 ? -10.329 -3.758 7.878 1.00 86.50 71 ILE A O 1
ATOM 535 N N . ASN A 1 72 ? -10.360 -3.161 5.711 1.00 82.56 72 ASN A N 1
ATOM 536 C CA . ASN A 1 72 ? -11.425 -2.169 5.874 1.00 82.56 72 ASN A CA 1
ATOM 537 C C . ASN A 1 72 ? -12.747 -2.817 6.291 1.00 82.56 72 ASN A C 1
ATOM 539 O O . ASN A 1 72 ? -13.431 -2.289 7.158 1.00 82.56 72 ASN A O 1
ATOM 543 N N . PHE A 1 73 ? -13.086 -3.974 5.727 1.00 88.25 73 PHE A N 1
ATOM 544 C CA . PHE A 1 73 ? -14.287 -4.719 6.079 1.00 88.25 73 PHE A CA 1
ATOM 545 C C . PHE A 1 73 ? -14.250 -5.182 7.539 1.00 88.25 73 PHE A C 1
ATOM 547 O O . PHE A 1 73 ? -15.211 -4.986 8.276 1.00 88.25 73 PHE A O 1
ATOM 554 N N . ILE A 1 74 ? -13.122 -5.736 7.994 1.00 87.69 74 ILE A N 1
ATOM 555 C CA . ILE A 1 74 ? -12.931 -6.118 9.398 1.00 87.69 74 ILE A CA 1
ATOM 556 C C . ILE A 1 74 ? -13.037 -4.882 10.296 1.00 87.69 74 ILE A C 1
ATOM 558 O O . ILE A 1 74 ? -13.762 -4.917 11.287 1.00 87.69 74 ILE A O 1
ATOM 562 N N . ALA A 1 75 ? -12.358 -3.787 9.949 1.00 83.69 75 ALA A N 1
ATOM 563 C CA . ALA A 1 75 ? -12.421 -2.548 10.719 1.00 83.69 75 ALA A CA 1
ATOM 564 C C . ALA A 1 75 ? -13.863 -2.028 10.843 1.00 83.69 75 ALA A C 1
ATOM 566 O O . ALA A 1 75 ? -14.289 -1.667 11.940 1.00 83.69 75 ALA A O 1
ATOM 567 N N . ASP A 1 76 ? -14.633 -2.058 9.755 1.00 83.00 76 ASP A N 1
ATOM 568 C CA . ASP A 1 76 ? -16.035 -1.642 9.738 1.00 83.00 76 ASP A CA 1
ATOM 569 C C . ASP A 1 76 ? -16.923 -2.544 10.614 1.00 83.00 76 ASP A C 1
ATOM 571 O O . ASP A 1 76 ? -17.682 -2.040 11.445 1.00 83.00 76 ASP A O 1
ATOM 575 N N . VAL A 1 77 ? -16.769 -3.873 10.529 1.00 89.50 77 VAL A N 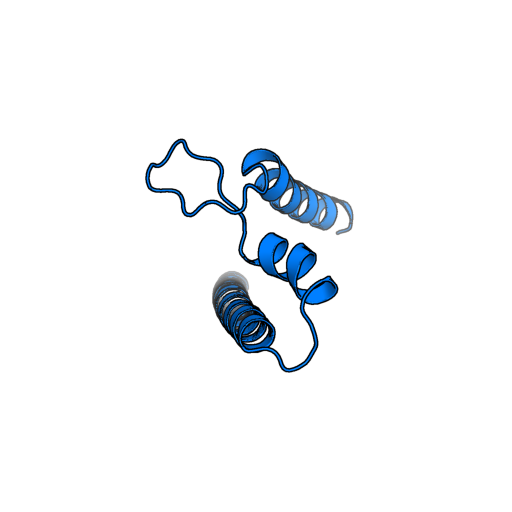1
ATOM 576 C CA . VAL A 1 77 ? -17.511 -4.828 11.376 1.00 89.50 77 VAL A CA 1
ATOM 577 C C . VAL A 1 77 ? -17.177 -4.648 12.861 1.00 89.50 77 VAL A C 1
ATOM 579 O O . VAL A 1 77 ? -18.072 -4.678 13.712 1.00 89.50 77 VAL A O 1
ATOM 582 N N . PHE A 1 78 ? -15.901 -4.447 13.201 1.00 86.19 78 PHE A N 1
ATOM 583 C CA . PHE A 1 78 ? -15.477 -4.208 14.583 1.00 86.19 78 PHE A CA 1
ATOM 584 C C . PHE A 1 78 ? -16.028 -2.885 15.129 1.00 86.19 78 PHE A C 1
ATOM 586 O O . PHE A 1 78 ? -16.525 -2.851 16.254 1.00 86.19 78 PHE A O 1
ATOM 593 N N . LEU A 1 79 ? -16.006 -1.810 14.336 1.00 81.56 79 LEU A N 1
ATOM 594 C CA . LEU A 1 79 ? -16.557 -0.513 14.736 1.00 81.56 79 LEU A CA 1
ATOM 595 C C . LEU A 1 79 ? -18.081 -0.556 14.913 1.00 81.56 79 LEU A C 1
ATOM 597 O O . LEU A 1 79 ? -18.597 0.030 15.868 1.00 81.56 79 LEU A O 1
ATOM 601 N N . HIS A 1 80 ? -18.798 -1.289 14.057 1.00 77.50 80 HIS A N 1
ATOM 602 C CA . HIS A 1 80 ? -20.238 -1.511 14.215 1.00 77.50 80 HIS A CA 1
ATOM 603 C C . HIS A 1 80 ? -20.579 -2.288 15.494 1.00 77.50 80 HIS A C 1
ATOM 605 O O . HIS A 1 80 ? -21.621 -2.032 16.095 1.00 77.50 80 HIS A O 1
ATOM 611 N N . ARG A 1 81 ? -19.705 -3.196 15.955 1.00 73.25 81 ARG A N 1
ATOM 612 C CA . ARG A 1 81 ? -19.883 -3.900 17.237 1.00 73.25 81 ARG A CA 1
ATOM 613 C C . ARG A 1 81 ? -19.666 -3.016 18.463 1.00 73.25 81 ARG A C 1
ATOM 615 O O . ARG A 1 81 ? -20.315 -3.258 19.468 1.00 73.25 81 ARG A O 1
ATOM 622 N N . ILE A 1 82 ? -18.772 -2.031 18.395 1.00 72.12 82 ILE A N 1
ATOM 623 C CA . ILE A 1 82 ? -18.424 -1.166 19.541 1.00 72.12 82 ILE A CA 1
ATOM 624 C C . ILE A 1 82 ? -19.451 -0.039 19.744 1.00 72.12 82 ILE A C 1
ATOM 626 O O . ILE A 1 82 ? -19.588 0.484 20.845 1.00 72.12 82 ILE A O 1
ATOM 630 N N . LYS A 1 83 ? -20.190 0.346 18.695 1.00 56.62 83 LYS A N 1
ATOM 631 C CA . LYS A 1 83 ? -21.264 1.353 18.783 1.00 56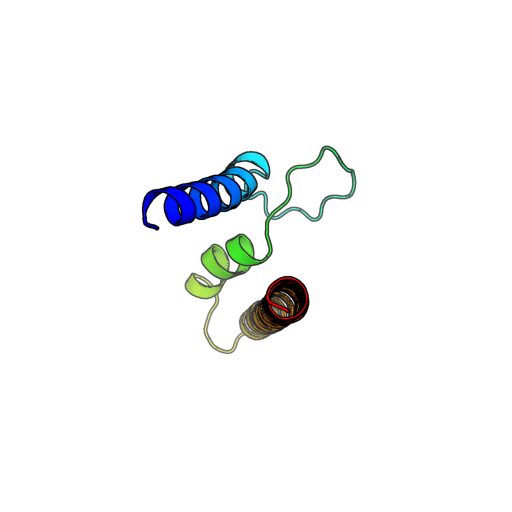.62 83 LYS A CA 1
ATOM 632 C C . LYS A 1 83 ? -22.596 0.824 19.345 1.00 56.62 83 LYS A C 1
ATOM 634 O O . LYS A 1 83 ? -23.551 1.598 19.396 1.00 56.62 83 LYS A O 1
ATOM 639 N N . LYS A 1 84 ? -22.675 -0.450 19.734 1.00 44.81 84 LYS A N 1
ATOM 640 C CA . LYS A 1 84 ? -23.852 -1.065 20.360 1.00 44.81 84 LYS A CA 1
ATOM 641 C C . LYS A 1 84 ? -23.550 -1.403 21.813 1.00 44.81 84 LYS A C 1
ATOM 643 O O . LYS A 1 84 ? -24.462 -1.196 22.638 1.00 44.81 84 LYS A O 1
#

Radius of gyration: 16.31 Å; chains: 1; bounding box: 41×30×43 Å

pLDDT: mean 72.14, std 10.42, range [44.81, 89.94]

Foldseek 3Di:
DVVVVVVVVVVVVVVQVVLPQDPDDDPDPPHRDHDLVSVLVPVCVVDDPPDPVNVVNVVSVVVVVVVVVVVVVVVVVVVVVVVD